Protein AF-A0A133VFW7-F1 (afdb_monomer_lite)

Structure (mmCIF, N/CA/C/O backbone):
data_AF-A0A133VFW7-F1
#
_entry.id   AF-A0A133VFW7-F1
#
loop_
_atom_site.group_PDB
_atom_site.id
_atom_site.type_symbol
_atom_site.label_atom_id
_atom_site.label_alt_id
_atom_site.label_comp_id
_atom_site.label_asym_id
_atom_site.label_entity_id
_atom_site.label_seq_id
_atom_site.pdbx_PDB_ins_code
_atom_site.Cartn_x
_atom_site.Cartn_y
_atom_site.Cartn_z
_atom_site.occupancy
_atom_site.B_iso_or_equiv
_atom_site.auth_seq_id
_atom_site.auth_comp_id
_atom_site.auth_asym_id
_atom_site.auth_atom_id
_atom_site.pdbx_PDB_model_num
ATOM 1 N N . MET A 1 1 ? 16.218 20.347 -7.060 1.00 37.12 1 MET A N 1
ATOM 2 C CA . MET A 1 1 ? 15.656 21.075 -5.902 1.00 37.12 1 MET A CA 1
ATOM 3 C C . MET A 1 1 ? 14.343 20.393 -5.580 1.00 37.12 1 MET A C 1
ATOM 5 O O . MET A 1 1 ? 13.409 20.562 -6.347 1.00 37.12 1 MET A O 1
ATOM 9 N N . PHE A 1 2 ? 14.285 19.564 -4.538 1.00 51.53 2 PHE A N 1
ATOM 10 C CA . PHE A 1 2 ? 13.005 19.034 -4.070 1.00 51.53 2 PHE A CA 1
ATOM 11 C C . PHE A 1 2 ? 12.295 20.180 -3.350 1.00 51.53 2 PHE A C 1
ATOM 13 O O . PHE A 1 2 ? 12.714 20.587 -2.268 1.00 51.53 2 PHE A O 1
ATOM 20 N N . GLY A 1 3 ? 11.318 20.797 -4.014 1.00 52.44 3 GLY A N 1
ATOM 21 C CA . GLY A 1 3 ? 10.466 21.791 -3.380 1.00 52.44 3 GLY A CA 1
ATOM 22 C C . GLY A 1 3 ? 9.620 21.081 -2.333 1.00 52.44 3 GLY A C 1
ATOM 23 O O . GLY A 1 3 ? 8.853 20.186 -2.668 1.00 52.44 3 GLY A O 1
ATOM 24 N N . THR A 1 4 ? 9.774 21.439 -1.063 1.00 59.22 4 THR A N 1
ATOM 25 C CA . THR A 1 4 ? 8.881 20.957 -0.009 1.00 59.22 4 THR A CA 1
ATOM 26 C C . THR A 1 4 ? 7.517 21.614 -0.204 1.00 59.22 4 THR A C 1
ATOM 28 O O . THR A 1 4 ? 7.288 22.724 0.278 1.00 59.22 4 THR A O 1
ATOM 31 N N . LYS A 1 5 ? 6.630 20.957 -0.960 1.00 73.88 5 LYS A N 1
ATOM 32 C CA . LYS A 1 5 ? 5.205 21.296 -1.037 1.00 73.88 5 LYS A CA 1
ATOM 33 C C . LYS A 1 5 ? 4.600 20.949 0.325 1.00 73.88 5 LYS A C 1
ATOM 35 O O . LYS A 1 5 ? 4.412 19.781 0.646 1.00 73.88 5 LYS A O 1
ATOM 40 N N . MET A 1 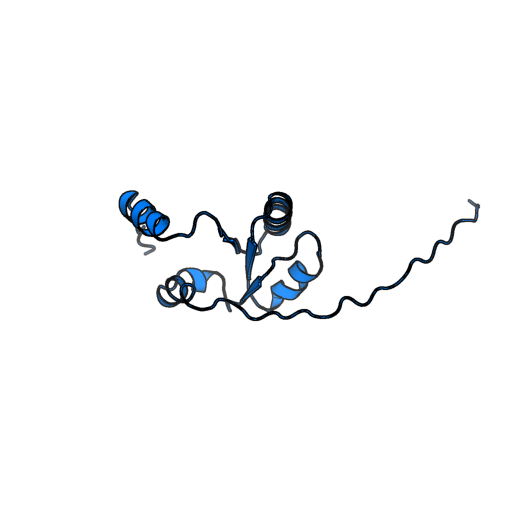6 ? 4.397 21.959 1.165 1.00 85.12 6 MET A N 1
ATOM 41 C CA . MET A 1 6 ? 3.635 21.802 2.403 1.00 85.12 6 MET A CA 1
ATOM 42 C C . MET A 1 6 ? 2.161 21.627 2.035 1.00 85.12 6 MET A C 1
ATOM 44 O O . MET A 1 6 ? 1.636 22.410 1.247 1.00 85.12 6 MET A O 1
ATOM 48 N N . ILE A 1 7 ? 1.515 20.595 2.577 1.00 88.25 7 ILE A N 1
ATOM 49 C CA . ILE A 1 7 ? 0.074 20.377 2.416 1.00 88.25 7 ILE A CA 1
ATOM 50 C C . ILE A 1 7 ? -0.624 20.994 3.626 1.00 88.25 7 ILE A C 1
ATOM 52 O O . ILE A 1 7 ? -0.345 20.618 4.767 1.00 88.25 7 ILE A O 1
ATOM 56 N N . GLU A 1 8 ? -1.518 21.946 3.373 1.00 93.56 8 GLU A N 1
ATOM 57 C CA . GLU A 1 8 ? -2.289 22.607 4.422 1.00 93.56 8 GLU A CA 1
ATOM 58 C C . GLU A 1 8 ? -3.347 21.664 5.001 1.00 93.56 8 GLU A C 1
ATOM 60 O O . GLU A 1 8 ? -3.934 20.821 4.315 1.00 93.56 8 GLU A O 1
ATOM 65 N N . LYS A 1 9 ? -3.620 21.810 6.299 1.00 94.88 9 LYS A N 1
ATOM 66 C CA . LYS A 1 9 ? -4.566 20.936 7.004 1.00 94.88 9 LYS A CA 1
ATOM 67 C C . LYS A 1 9 ? -5.993 21.107 6.478 1.00 94.88 9 LYS A C 1
ATOM 69 O O . LYS A 1 9 ? -6.803 20.188 6.564 1.00 94.88 9 LYS A O 1
ATOM 74 N N . GLU A 1 10 ? -6.323 22.298 6.005 1.00 95.25 10 GLU A N 1
ATOM 75 C CA . GLU A 1 10 ? -7.611 22.645 5.414 1.00 95.25 10 GLU A CA 1
ATOM 76 C C . GLU A 1 10 ? -7.834 21.852 4.124 1.00 95.25 10 GLU A C 1
ATOM 78 O O . GLU A 1 10 ? -8.862 21.191 4.029 1.00 95.25 10 GLU A O 1
ATOM 83 N N . THR A 1 11 ? -6.829 21.765 3.244 1.00 92.88 11 THR A N 1
ATOM 84 C CA . THR A 1 11 ? -6.873 20.935 2.027 1.00 92.88 11 THR A CA 1
ATOM 85 C C . THR A 1 11 ? -7.149 19.470 2.356 1.00 92.88 11 THR A C 1
ATOM 87 O O . THR A 1 11 ? -8.045 18.868 1.780 1.00 92.88 11 THR A O 1
ATOM 90 N N . ILE A 1 12 ? -6.460 18.907 3.358 1.00 93.00 12 ILE A N 1
ATOM 91 C CA . ILE A 1 12 ? -6.702 17.518 3.787 1.00 93.00 12 ILE A CA 1
ATOM 92 C C . ILE A 1 12 ? -8.149 17.333 4.266 1.00 93.00 12 ILE A C 1
ATOM 94 O O . ILE A 1 12 ? -8.769 16.312 3.986 1.00 93.00 12 ILE A O 1
ATOM 98 N N . ARG A 1 13 ? -8.706 18.299 5.008 1.00 95.25 13 ARG A N 1
ATOM 99 C CA . ARG A 1 13 ? -10.091 18.203 5.499 1.00 95.25 13 ARG A CA 1
ATOM 100 C C . ARG A 1 13 ? -11.120 18.316 4.384 1.00 95.25 13 ARG A C 1
ATOM 102 O O . ARG A 1 13 ? -12.146 17.654 4.488 1.00 95.25 13 ARG A O 1
ATOM 109 N N . GLU A 1 14 ? -10.865 19.156 3.387 1.00 95.25 14 GLU A N 1
ATOM 110 C CA . GLU A 1 14 ? -11.715 19.294 2.203 1.00 95.25 14 GLU A CA 1
ATOM 111 C C . GLU A 1 14 ? -11.744 17.976 1.429 1.00 95.25 14 GLU A C 1
ATOM 113 O O . GLU A 1 14 ? -12.821 17.404 1.282 1.00 95.25 14 GLU A O 1
ATOM 118 N N . THR A 1 15 ? -10.580 17.403 1.104 1.00 92.31 15 THR A N 1
ATOM 119 C CA . THR A 1 15 ? -10.488 16.084 0.455 1.00 92.31 15 THR A CA 1
ATOM 120 C C . THR A 1 15 ? -11.213 15.004 1.262 1.00 92.31 15 THR A C 1
ATOM 122 O O . THR A 1 15 ? -12.073 14.307 0.742 1.00 92.31 15 THR A O 1
ATOM 125 N N . LEU A 1 16 ? -10.962 14.904 2.574 1.00 93.69 16 LEU A N 1
ATOM 126 C CA . LEU A 1 16 ? -11.629 13.913 3.432 1.00 93.69 16 LEU A CA 1
ATOM 127 C C . LEU A 1 16 ? -13.146 14.124 3.574 1.00 93.69 16 LEU A C 1
ATOM 129 O O . LEU A 1 16 ? -13.835 13.223 4.054 1.00 93.69 16 LEU A O 1
ATOM 133 N N . SER A 1 17 ? -13.674 15.304 3.238 1.00 94.62 17 SER A N 1
ATOM 134 C CA . SER A 1 17 ? -15.115 15.569 3.313 1.00 94.62 17 SER A CA 1
ATOM 135 C C . SER A 1 17 ? -15.902 14.935 2.166 1.00 94.62 17 SER A C 1
ATOM 137 O O . SER A 1 17 ? -17.104 14.725 2.318 1.00 94.62 17 SER A O 1
ATOM 139 N N . GLU A 1 18 ? -15.216 14.590 1.075 1.00 93.94 18 GLU A N 1
ATOM 140 C CA . GLU A 1 18 ? -15.783 13.966 -0.125 1.00 93.94 18 GLU A CA 1
ATOM 141 C C . GLU A 1 18 ? -15.789 12.430 -0.041 1.00 93.94 18 GLU A C 1
ATOM 143 O O . GLU A 1 18 ? -16.511 11.774 -0.785 1.00 93.94 18 GLU A O 1
ATOM 148 N N . TYR A 1 19 ? -15.042 11.849 0.905 1.00 92.94 19 TYR A N 1
ATOM 149 C CA . TYR A 1 19 ? -14.931 10.399 1.073 1.00 92.94 19 TYR A CA 1
ATOM 150 C C . TYR A 1 19 ? -16.211 9.779 1.644 1.00 92.94 19 TYR A C 1
ATOM 152 O O . TYR A 1 19 ? -16.773 10.261 2.637 1.00 92.94 19 TYR A O 1
ATOM 160 N N . ASP A 1 20 ? -16.594 8.624 1.097 1.00 94.44 20 ASP A N 1
ATOM 161 C CA . ASP A 1 20 ? -17.579 7.743 1.717 1.00 94.44 20 ASP A CA 1
ATOM 162 C C . ASP A 1 20 ? -16.980 7.062 2.957 1.00 94.44 20 ASP A C 1
ATOM 164 O O . ASP A 1 20 ? -16.076 6.231 2.885 1.00 94.44 20 ASP A O 1
ATOM 168 N N . LYS A 1 21 ? -17.502 7.417 4.132 1.00 92.38 21 LYS A N 1
ATOM 169 C CA . LYS A 1 21 ? -17.027 6.899 5.422 1.00 92.38 21 LYS A CA 1
ATOM 170 C C . LYS A 1 21 ? -17.431 5.452 5.674 1.00 92.38 21 LYS A C 1
ATOM 172 O O . LYS A 1 21 ? -16.853 4.829 6.563 1.00 92.38 21 LYS A O 1
ATOM 177 N N . GLU A 1 22 ? -18.432 4.952 4.957 1.00 93.75 22 GLU A N 1
ATOM 178 C CA . GLU A 1 22 ? -18.891 3.568 5.073 1.00 93.75 22 GLU A CA 1
ATOM 179 C C . GLU A 1 22 ? -18.065 2.628 4.183 1.00 93.75 22 GLU A C 1
ATOM 181 O O . GLU A 1 22 ? -18.021 1.429 4.451 1.00 93.75 22 GLU A O 1
ATOM 186 N N . ASN A 1 23 ? -17.343 3.174 3.196 1.00 94.50 23 ASN A N 1
ATOM 187 C CA . A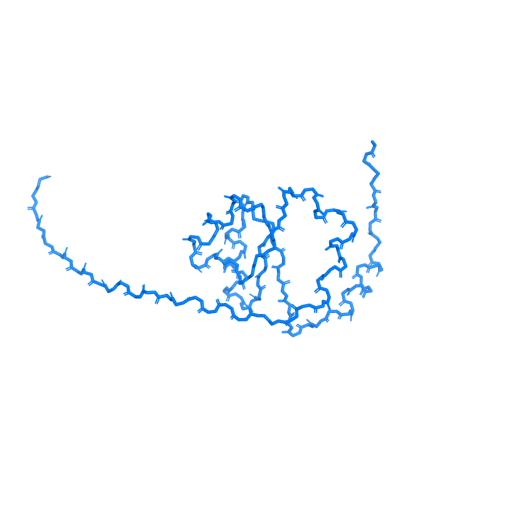SN A 1 23 ? -16.536 2.423 2.238 1.00 94.50 23 ASN A CA 1
ATOM 188 C C . ASN A 1 23 ? -15.102 2.976 2.129 1.00 94.50 23 ASN A C 1
ATOM 190 O O . ASN A 1 23 ? -14.684 3.516 1.106 1.00 94.50 23 ASN A O 1
ATOM 194 N N . ILE A 1 24 ? -14.332 2.856 3.213 1.00 95.88 24 ILE A N 1
ATOM 195 C CA . ILE A 1 24 ? -12.932 3.295 3.241 1.00 95.88 24 ILE A CA 1
ATOM 196 C C . ILE A 1 24 ? -12.004 2.187 2.734 1.00 95.88 24 ILE A C 1
ATOM 198 O O . ILE A 1 24 ? -11.968 1.085 3.287 1.00 95.88 24 ILE A O 1
ATOM 202 N N . THR A 1 25 ? -11.172 2.532 1.751 1.00 96.75 25 THR A N 1
ATOM 203 C CA . THR A 1 25 ? -10.147 1.651 1.176 1.00 96.75 25 THR A CA 1
ATOM 204 C C . THR A 1 25 ? -8.742 2.128 1.544 1.00 96.75 25 THR A C 1
ATOM 206 O O . THR A 1 25 ? -8.415 3.309 1.419 1.00 96.75 25 THR A O 1
ATOM 209 N N . LEU A 1 26 ? -7.877 1.212 1.987 1.00 96.81 26 LEU A N 1
ATOM 210 C CA . LEU A 1 26 ? -6.484 1.511 2.324 1.00 96.81 26 LEU A CA 1
ATOM 211 C C . LEU A 1 26 ? -5.560 1.264 1.125 1.00 96.81 26 LEU A C 1
ATOM 213 O O . LEU A 1 26 ? -5.331 0.121 0.729 1.00 96.81 26 LEU A O 1
ATOM 217 N N . GLY A 1 27 ? -4.980 2.339 0.587 1.00 95.94 27 GLY A N 1
ATOM 218 C CA . GLY A 1 27 ? -3.900 2.280 -0.402 1.00 95.94 27 GLY A CA 1
ATOM 219 C C . GLY A 1 27 ? -2.542 2.050 0.267 1.00 95.94 27 GLY A C 1
ATOM 220 O O . GLY A 1 27 ? -2.111 2.848 1.100 1.00 95.94 27 GLY A O 1
ATOM 221 N N . ILE A 1 28 ? -1.856 0.959 -0.077 1.00 96.56 28 ILE A N 1
ATOM 222 C CA . ILE A 1 28 ? -0.616 0.526 0.578 1.00 96.56 28 ILE A CA 1
ATOM 223 C C . ILE A 1 28 ? 0.471 0.292 -0.473 1.00 96.56 28 ILE A C 1
ATOM 225 O O . ILE A 1 28 ? 0.354 -0.584 -1.328 1.00 96.56 28 ILE A O 1
ATOM 229 N N . LEU A 1 29 ? 1.589 1.010 -0.354 1.00 95.94 29 LEU A N 1
ATOM 230 C CA . LEU A 1 29 ? 2.785 0.737 -1.155 1.00 95.94 29 LEU A CA 1
ATOM 231 C C . LEU A 1 29 ? 3.356 -0.634 -0.789 1.00 95.94 29 LEU A C 1
ATOM 233 O O . LEU A 1 29 ? 3.752 -0.841 0.364 1.00 95.94 29 LEU A O 1
ATOM 237 N N . CYS A 1 30 ? 3.456 -1.557 -1.749 1.00 95.12 30 CYS A N 1
ATOM 238 C CA . CYS A 1 30 ? 3.959 -2.902 -1.479 1.00 95.12 30 CYS A CA 1
ATOM 239 C C . CYS A 1 30 ? 5.491 -2.911 -1.306 1.00 95.12 30 CYS A C 1
ATOM 241 O O . CYS A 1 30 ? 6.265 -3.213 -2.219 1.00 95.12 30 CYS A O 1
ATOM 243 N N . SER A 1 31 ? 5.923 -2.555 -0.092 1.00 91.12 31 SER A N 1
ATOM 244 C CA . SER A 1 31 ? 7.318 -2.552 0.363 1.00 91.12 31 SER A CA 1
ATOM 245 C C . SER A 1 31 ? 7.497 -3.321 1.690 1.00 91.12 31 SER A C 1
ATOM 247 O O . SER A 1 31 ? 6.701 -4.210 2.006 1.00 91.12 31 SER A O 1
ATOM 249 N N . HIS A 1 32 ? 8.549 -3.003 2.459 1.00 89.75 32 HIS A N 1
ATOM 250 C CA . HIS A 1 32 ? 9.064 -3.737 3.626 1.00 89.75 32 HIS A CA 1
ATOM 251 C C . HIS A 1 32 ? 8.018 -4.252 4.631 1.00 89.75 32 HIS A C 1
ATOM 253 O O . HIS A 1 32 ? 8.230 -5.320 5.200 1.00 89.75 32 HIS A O 1
ATOM 259 N N . SER A 1 33 ? 6.913 -3.529 4.837 1.00 91.75 33 SER A N 1
ATOM 260 C CA . SER A 1 33 ? 5.900 -3.857 5.859 1.00 91.75 33 SER A CA 1
ATOM 261 C C . SER A 1 33 ? 4.486 -4.045 5.299 1.00 91.75 33 SER A C 1
ATOM 263 O O . SER A 1 33 ? 3.520 -4.103 6.059 1.00 91.75 33 SER A O 1
ATOM 265 N N . ALA A 1 34 ? 4.330 -4.103 3.975 1.00 96.88 34 ALA A N 1
ATOM 266 C CA . ALA A 1 34 ? 3.005 -4.056 3.362 1.00 96.88 34 ALA A CA 1
ATOM 267 C C . ALA A 1 34 ? 2.147 -5.289 3.665 1.00 96.88 34 ALA A C 1
ATOM 269 O O . ALA A 1 34 ? 0.952 -5.142 3.887 1.00 96.88 34 ALA A O 1
ATOM 270 N N . LEU A 1 35 ? 2.743 -6.482 3.763 1.00 97.12 35 LEU A N 1
ATOM 271 C CA . LEU A 1 35 ? 1.995 -7.703 4.085 1.00 97.12 35 LEU A CA 1
ATOM 272 C C . LEU A 1 35 ? 1.313 -7.607 5.456 1.00 97.12 35 LEU A C 1
ATOM 274 O O . LEU A 1 35 ? 0.162 -8.000 5.602 1.00 97.12 35 LEU A O 1
ATOM 278 N N . GLN A 1 36 ? 1.999 -7.059 6.460 1.00 97.50 36 GLN A N 1
ATOM 279 C CA . GLN A 1 36 ? 1.441 -6.892 7.802 1.00 97.50 36 GLN A CA 1
ATOM 280 C C . GLN A 1 36 ? 0.325 -5.845 7.820 1.00 97.50 36 GLN A C 1
ATOM 282 O O . GLN A 1 36 ? -0.684 -6.055 8.490 1.00 97.50 36 GLN A O 1
ATOM 287 N N . LEU A 1 37 ? 0.490 -4.748 7.072 1.00 98.19 37 LEU A N 1
ATOM 288 C CA . LEU A 1 37 ? -0.531 -3.705 6.951 1.00 98.19 37 LEU A CA 1
ATOM 289 C C . LEU A 1 37 ? -1.786 -4.231 6.253 1.00 98.19 37 LEU A C 1
ATOM 291 O O . LEU A 1 37 ? -2.878 -4.068 6.786 1.00 98.19 37 LEU A O 1
ATOM 295 N N . ILE A 1 38 ? -1.628 -4.917 5.116 1.00 98.19 38 ILE A N 1
ATOM 296 C CA . ILE A 1 38 ? -2.744 -5.524 4.380 1.00 98.19 38 ILE A CA 1
ATOM 297 C C . ILE A 1 38 ? -3.433 -6.570 5.255 1.00 98.19 38 ILE A C 1
ATOM 299 O O . ILE A 1 38 ? -4.651 -6.564 5.382 1.00 98.19 38 ILE A O 1
ATOM 303 N N . HIS A 1 39 ? -2.669 -7.445 5.911 1.00 98.31 39 HIS A N 1
ATOM 304 C CA . HIS A 1 39 ? -3.252 -8.463 6.778 1.00 98.31 39 HIS A CA 1
ATOM 305 C C . HIS A 1 39 ? -4.079 -7.850 7.917 1.00 98.31 39 HIS A C 1
ATOM 307 O O . HIS A 1 39 ? -5.208 -8.275 8.145 1.00 98.31 39 HIS A O 1
ATOM 313 N N . GLY A 1 40 ? -3.540 -6.834 8.601 1.00 98.19 40 GLY A N 1
ATOM 314 C CA . GLY A 1 40 ? -4.260 -6.119 9.654 1.00 98.19 40 GLY A CA 1
ATOM 315 C C . GLY A 1 40 ? -5.518 -5.426 9.130 1.00 98.19 40 GLY A C 1
ATOM 316 O O . GLY A 1 40 ? -6.582 -5.583 9.714 1.00 98.19 40 GLY A O 1
ATOM 317 N N . ALA A 1 41 ? -5.421 -4.736 7.993 1.00 97.81 41 ALA A N 1
ATOM 318 C CA . ALA A 1 41 ? -6.551 -4.067 7.354 1.00 97.81 41 ALA A CA 1
ATOM 319 C C . ALA A 1 41 ? -7.712 -5.028 7.065 1.00 97.81 41 ALA A C 1
ATOM 321 O O . ALA A 1 41 ? -8.853 -4.737 7.416 1.00 97.81 41 ALA A O 1
ATOM 322 N N . LYS A 1 42 ? -7.409 -6.207 6.509 1.00 96.88 42 LYS A N 1
ATOM 323 C CA . LYS A 1 42 ? -8.420 -7.227 6.203 1.00 96.88 42 LYS A CA 1
ATOM 324 C C . LYS A 1 42 ? -9.046 -7.826 7.461 1.00 96.88 42 LYS A C 1
ATOM 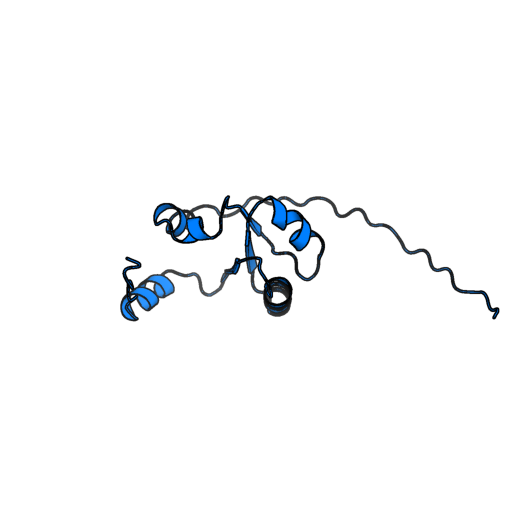326 O O . LYS A 1 42 ? -10.237 -8.112 7.458 1.00 96.88 42 LYS A O 1
ATOM 331 N N . LEU A 1 43 ? -8.274 -8.001 8.538 1.00 98.06 43 LEU A N 1
ATOM 332 C CA . LEU A 1 43 ? -8.817 -8.455 9.826 1.00 98.06 43 LEU A CA 1
ATOM 333 C C . LEU A 1 43 ? -9.799 -7.443 10.431 1.00 98.06 43 LEU A C 1
ATOM 335 O O . LEU A 1 43 ? -10.777 -7.851 11.050 1.00 98.06 43 LEU A O 1
ATOM 339 N N . GLU A 1 44 ? -9.557 -6.152 10.216 1.00 97.31 44 GLU A N 1
ATOM 340 C CA . GLU A 1 44 ? -10.435 -5.059 10.652 1.00 97.31 44 GLU A CA 1
ATOM 341 C C . GLU A 1 44 ? -11.576 -4.764 9.654 1.00 97.31 44 GLU A C 1
ATOM 343 O O . GLU A 1 44 ? -12.412 -3.902 9.913 1.00 97.31 44 GLU A O 1
ATOM 348 N N . GLY A 1 45 ? -11.645 -5.489 8.529 1.00 96.50 45 GLY A N 1
ATOM 349 C CA . GLY A 1 45 ? -12.721 -5.376 7.541 1.00 96.50 45 GLY A CA 1
ATOM 350 C C . GLY A 1 45 ? -12.582 -4.225 6.540 1.00 96.50 45 GLY A C 1
ATOM 351 O O . GLY A 1 45 ? -13.572 -3.865 5.911 1.00 96.50 45 GLY A O 1
ATOM 352 N N . PHE A 1 46 ? -11.387 -3.648 6.379 1.00 97.75 46 PHE A N 1
ATOM 353 C CA . PHE A 1 46 ? -11.126 -2.635 5.352 1.00 97.75 46 PHE A CA 1
ATOM 354 C C . PHE A 1 46 ? -10.822 -3.267 3.993 1.00 97.75 46 PHE A C 1
ATOM 356 O O . PHE A 1 46 ? -10.106 -4.270 3.914 1.00 97.75 46 PHE A O 1
ATOM 363 N N . ASN A 1 47 ? -11.273 -2.602 2.929 1.00 97.25 47 ASN A N 1
ATOM 364 C CA . ASN A 1 47 ? -10.822 -2.872 1.567 1.00 97.25 47 ASN A CA 1
ATOM 365 C C . ASN A 1 47 ? -9.367 -2.411 1.398 1.00 97.25 47 ASN A C 1
ATOM 367 O O . ASN A 1 47 ? -8.923 -1.442 2.028 1.00 97.25 47 ASN A O 1
ATOM 371 N N . THR A 1 48 ? -8.604 -3.087 0.543 1.00 98.06 48 THR A N 1
ATOM 372 C CA . THR A 1 48 ? -7.168 -2.832 0.373 1.00 98.06 48 THR A CA 1
ATOM 373 C C . THR A 1 48 ? -6.751 -2.748 -1.090 1.00 98.06 48 THR A C 1
ATOM 375 O O . THR A 1 48 ? -7.065 -3.631 -1.885 1.00 98.06 48 THR A O 1
ATOM 378 N N . ILE A 1 49 ? -5.952 -1.729 -1.423 1.00 97.69 49 ILE A N 1
ATOM 379 C CA . ILE A 1 49 ? -5.289 -1.612 -2.727 1.00 97.69 49 ILE A CA 1
ATOM 380 C C . ILE A 1 49 ? -3.774 -1.634 -2.526 1.00 97.69 49 ILE A C 1
ATOM 382 O O . ILE A 1 49 ? -3.209 -0.765 -1.858 1.00 97.69 49 ILE A O 1
ATOM 386 N N . GLY A 1 50 ? -3.100 -2.618 -3.116 1.00 96.69 50 GLY A N 1
ATOM 387 C CA . GLY A 1 50 ? -1.642 -2.680 -3.176 1.00 96.69 50 GLY A CA 1
ATOM 388 C C . GLY A 1 50 ? -1.107 -1.853 -4.343 1.00 96.69 50 GLY A C 1
ATOM 389 O O . GLY A 1 50 ? -1.623 -1.957 -5.446 1.00 96.69 50 GLY A O 1
ATOM 390 N N . ILE A 1 51 ? -0.069 -1.045 -4.132 1.00 96.00 51 ILE A N 1
ATOM 391 C CA . ILE A 1 51 ? 0.571 -0.272 -5.207 1.00 96.00 51 ILE A CA 1
ATOM 392 C C . ILE A 1 51 ? 2.011 -0.751 -5.368 1.00 96.00 51 ILE A C 1
ATOM 394 O O . ILE A 1 51 ? 2.799 -0.662 -4.416 1.00 96.00 51 ILE A O 1
ATOM 398 N N . CYS A 1 52 ? 2.366 -1.283 -6.540 1.00 95.25 52 CYS A N 1
ATOM 399 C CA . CYS A 1 52 ? 3.715 -1.787 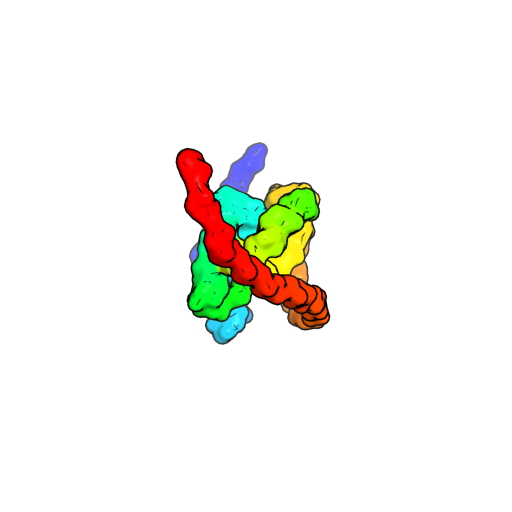-6.792 1.00 95.25 52 CYS A CA 1
ATOM 400 C C . CYS A 1 52 ? 4.056 -1.986 -8.274 1.00 95.25 52 CYS A C 1
ATOM 402 O O . CYS A 1 52 ? 3.153 -2.194 -9.079 1.00 95.25 52 CYS A O 1
ATOM 404 N N . PRO A 1 53 ? 5.358 -2.053 -8.606 1.00 94.69 53 PRO A N 1
ATOM 405 C CA . PRO A 1 53 ? 5.812 -2.560 -9.893 1.00 94.69 53 PRO A CA 1
ATOM 406 C C . PRO A 1 53 ? 5.343 -3.975 -10.196 1.00 94.69 53 PRO A C 1
ATOM 408 O O . PRO A 1 53 ? 5.224 -4.809 -9.288 1.00 94.69 53 PRO A O 1
ATOM 411 N N . GLU A 1 54 ? 5.125 -4.247 -11.483 1.00 94.25 54 GLU A N 1
ATOM 412 C CA . GLU A 1 54 ? 4.636 -5.532 -11.989 1.00 94.25 54 GLU A CA 1
ATOM 413 C C . GLU A 1 54 ? 5.499 -6.696 -11.480 1.00 94.25 54 GLU A C 1
ATOM 415 O O . GLU A 1 54 ? 4.974 -7.715 -11.023 1.00 94.25 54 GLU A O 1
ATOM 420 N N . GLU A 1 55 ? 6.829 -6.529 -11.424 1.00 93.62 55 GLU A N 1
ATOM 421 C CA . GLU A 1 55 ? 7.719 -7.605 -10.980 1.00 93.62 55 GLU A CA 1
ATOM 422 C C . GLU A 1 55 ? 7.525 -8.012 -9.509 1.00 93.62 55 GLU A C 1
ATOM 424 O O . GLU A 1 55 ? 7.937 -9.104 -9.102 1.00 93.62 55 GLU A O 1
ATOM 429 N N . ARG A 1 56 ? 6.907 -7.148 -8.693 1.00 93.25 56 ARG A N 1
ATOM 430 C CA . ARG A 1 56 ? 6.661 -7.398 -7.266 1.00 93.25 56 ARG A CA 1
ATOM 431 C C . ARG A 1 56 ? 5.279 -7.965 -6.997 1.00 93.25 56 ARG A C 1
ATOM 433 O O . ARG A 1 56 ? 5.102 -8.626 -5.974 1.00 93.25 56 ARG A O 1
ATOM 440 N N . GLU A 1 57 ? 4.323 -7.749 -7.893 1.00 94.31 57 GLU A N 1
ATOM 441 C CA . GLU A 1 57 ? 2.919 -8.111 -7.700 1.00 94.31 57 GLU A CA 1
ATOM 442 C C . GLU A 1 57 ? 2.761 -9.592 -7.316 1.00 94.31 57 GLU A C 1
ATOM 444 O O . GLU A 1 57 ? 2.143 -9.935 -6.302 1.00 94.31 57 GLU A O 1
ATOM 449 N N . LYS A 1 58 ? 3.434 -10.478 -8.062 1.00 94.88 58 LYS A N 1
ATOM 450 C CA . LYS A 1 58 ? 3.407 -11.927 -7.826 1.00 94.88 58 LYS A CA 1
ATOM 451 C C . LYS A 1 58 ? 3.860 -12.312 -6.415 1.00 94.88 58 LYS A C 1
ATOM 453 O O . LYS A 1 58 ? 3.305 -13.241 -5.830 1.00 94.88 58 LYS A O 1
ATOM 458 N N . ALA A 1 59 ? 4.852 -11.613 -5.859 1.00 94.94 59 ALA A N 1
ATOM 459 C CA . ALA A 1 59 ? 5.352 -11.898 -4.518 1.00 94.94 59 ALA A CA 1
ATOM 460 C C . ALA A 1 59 ? 4.300 -11.581 -3.446 1.00 94.94 59 ALA A C 1
ATOM 462 O O . ALA A 1 59 ? 4.149 -12.351 -2.503 1.00 94.94 59 ALA A O 1
ATOM 463 N N . TYR A 1 60 ? 3.538 -10.496 -3.606 1.00 95.19 60 TYR A N 1
ATOM 464 C CA . TYR A 1 60 ? 2.478 -10.129 -2.664 1.00 95.19 60 TYR A CA 1
ATOM 465 C C . TYR A 1 60 ? 1.223 -10.996 -2.830 1.00 95.19 60 TYR A C 1
ATOM 467 O O . TYR A 1 60 ? 0.639 -11.414 -1.829 1.00 95.19 60 TYR A O 1
ATOM 475 N N . LYS A 1 61 ? 0.853 -11.360 -4.066 1.00 95.88 61 LYS A N 1
ATOM 476 C CA . LYS A 1 61 ? -0.272 -12.275 -4.339 1.00 95.88 61 LYS A CA 1
ATOM 477 C C . LYS A 1 61 ? -0.076 -13.674 -3.740 1.00 95.88 61 LYS A C 1
ATOM 479 O O . LYS A 1 61 ? -1.061 -14.336 -3.422 1.00 95.88 61 LYS A O 1
ATOM 484 N N . ALA A 1 62 ? 1.171 -14.103 -3.533 1.00 96.75 62 ALA A N 1
ATOM 485 C CA . ALA A 1 62 ? 1.507 -15.410 -2.963 1.00 96.75 62 ALA A CA 1
ATOM 486 C C . ALA A 1 62 ? 1.132 -15.582 -1.475 1.00 96.75 62 ALA A C 1
ATOM 488 O O . ALA A 1 62 ? 1.257 -16.687 -0.948 1.00 96.75 62 ALA A O 1
ATOM 489 N N . PHE A 1 63 ? 0.666 -14.531 -0.789 1.00 96.06 63 PHE A N 1
ATOM 490 C CA . PHE A 1 63 ? 0.243 -14.586 0.612 1.00 96.06 63 PHE A CA 1
ATOM 491 C C . PHE A 1 63 ? -1.272 -14.357 0.732 1.00 96.06 63 PHE A C 1
ATOM 493 O O . PHE A 1 63 ? -1.681 -13.232 0.992 1.00 96.06 63 PHE A O 1
ATOM 500 N N . PRO A 1 64 ? -2.140 -15.382 0.622 1.00 94.44 64 PRO A N 1
ATOM 501 C CA . PRO A 1 64 ? -3.596 -15.191 0.534 1.00 94.44 64 PRO A CA 1
ATOM 502 C C . PRO A 1 64 ? -4.211 -14.357 1.667 1.00 94.44 64 PRO A C 1
ATOM 504 O O . PRO A 1 64 ? -5.099 -13.544 1.436 1.00 94.44 64 PRO A O 1
ATOM 507 N N . LYS A 1 65 ? -3.699 -14.507 2.897 1.00 96.56 65 LYS A N 1
ATOM 508 C CA . LYS A 1 65 ? -4.164 -13.743 4.070 1.00 96.56 65 LYS A CA 1
ATOM 509 C C . LYS A 1 65 ? -3.688 -12.284 4.096 1.00 96.56 65 LYS A C 1
ATOM 511 O O . LYS A 1 65 ? -4.202 -11.501 4.886 1.00 96.56 65 LYS A O 1
ATOM 516 N N . ALA A 1 66 ? -2.686 -11.949 3.291 1.00 96.81 66 ALA A N 1
ATOM 517 C CA . ALA A 1 66 ? -2.006 -10.655 3.248 1.00 96.81 66 ALA A CA 1
ATOM 518 C C . ALA A 1 66 ? -1.917 -10.088 1.815 1.00 96.81 66 ALA A C 1
ATOM 520 O O . ALA A 1 66 ? -1.133 -9.179 1.550 1.00 96.81 66 ALA A O 1
ATOM 521 N N . ARG A 1 67 ? -2.711 -10.642 0.894 1.00 97.00 67 ARG A N 1
ATOM 522 C CA . ARG A 1 67 ? -2.877 -10.186 -0.483 1.00 97.00 67 ARG A CA 1
ATOM 523 C C . ARG A 1 67 ? -3.914 -9.064 -0.488 1.00 97.00 67 ARG A C 1
ATOM 525 O O . ARG A 1 67 ? -4.966 -9.211 0.143 1.00 97.00 67 ARG A O 1
ATOM 532 N N . ALA A 1 68 ? -3.617 -7.981 -1.203 1.00 97.56 68 ALA A N 1
ATOM 533 C CA . ALA A 1 68 ? -4.554 -6.878 -1.377 1.00 97.56 68 ALA A CA 1
ATOM 534 C C . ALA A 1 68 ? -5.759 -7.313 -2.225 1.00 97.56 68 ALA A C 1
ATOM 536 O O . ALA A 1 68 ? -5.659 -8.264 -3.008 1.00 97.56 68 ALA A O 1
ATOM 537 N N . ASP A 1 69 ? -6.894 -6.647 -2.046 1.00 97.31 69 ASP A N 1
ATOM 538 C CA . ASP A 1 69 ? -8.103 -6.942 -2.820 1.00 97.31 69 ASP A CA 1
ATOM 539 C C . ASP A 1 69 ? -7.895 -6.542 -4.284 1.00 97.31 69 ASP A C 1
ATOM 541 O O . ASP A 1 69 ? -8.161 -7.339 -5.183 1.00 97.31 69 ASP A O 1
ATOM 545 N N . GLU A 1 70 ? -7.247 -5.396 -4.497 1.00 96.81 70 GLU A N 1
ATOM 546 C CA . GLU A 1 70 ? -6.853 -4.889 -5.811 1.00 96.81 70 GLU A CA 1
ATOM 547 C C . GLU A 1 70 ? -5.373 -4.488 -5.854 1.00 96.81 70 GLU A C 1
ATOM 549 O O . GLU A 1 70 ? -4.735 -4.243 -4.822 1.00 96.81 70 GLU A O 1
ATOM 554 N N . TYR A 1 71 ? -4.823 -4.391 -7.067 1.00 95.00 71 TYR A N 1
ATOM 555 C CA . TYR A 1 71 ? -3.461 -3.921 -7.308 1.00 95.00 71 TYR A CA 1
ATOM 556 C C . TYR A 1 71 ? -3.443 -2.796 -8.343 1.00 95.00 71 TYR A C 1
ATOM 558 O O .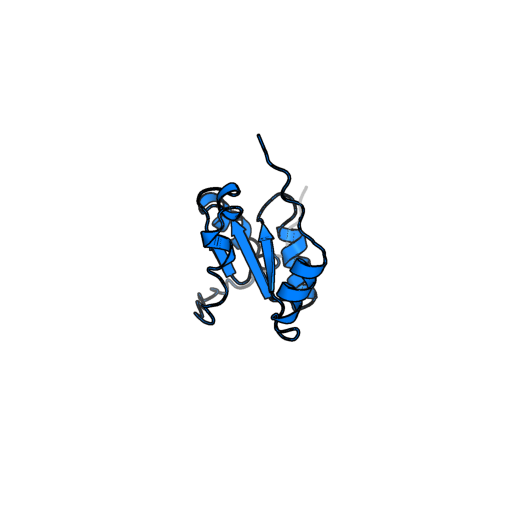 TYR A 1 71 ? -3.997 -2.921 -9.427 1.00 95.00 71 TYR A O 1
ATOM 566 N N . MET A 1 72 ? -2.753 -1.710 -8.008 1.00 94.56 72 MET A N 1
ATOM 567 C CA . MET A 1 72 ? -2.415 -0.623 -8.919 1.00 94.56 72 MET A CA 1
ATOM 568 C C . MET A 1 72 ? -0.957 -0.784 -9.336 1.00 94.56 72 MET A C 1
ATOM 570 O O . MET A 1 72 ? -0.044 -0.621 -8.520 1.00 94.56 72 MET A O 1
ATOM 574 N N . ILE A 1 73 ? -0.752 -1.135 -10.601 1.00 94.19 73 ILE A N 1
ATOM 575 C CA . ILE A 1 73 ? 0.579 -1.356 -11.159 1.00 94.19 73 ILE A CA 1
ATOM 576 C C . ILE A 1 73 ? 1.158 -0.027 -11.650 1.00 94.19 73 ILE A C 1
ATOM 578 O O . ILE A 1 73 ? 0.473 0.745 -12.317 1.00 94.19 73 ILE A O 1
ATOM 582 N N . VAL A 1 74 ? 2.412 0.233 -11.287 1.00 92.94 74 VAL A N 1
ATOM 583 C CA . VAL A 1 74 ? 3.199 1.422 -11.669 1.00 92.94 74 VAL A CA 1
ATOM 584 C C . VAL A 1 74 ? 4.546 0.956 -12.210 1.00 92.94 74 VAL A C 1
ATOM 586 O O . VAL A 1 74 ? 5.017 -0.079 -11.745 1.00 92.94 74 VAL A O 1
ATOM 589 N N . ASP A 1 75 ? 5.214 1.669 -13.119 1.00 91.19 75 ASP A N 1
ATOM 590 C CA . ASP A 1 75 ? 6.538 1.194 -13.559 1.00 91.19 75 ASP A CA 1
ATOM 591 C C . ASP A 1 75 ? 7.579 1.460 -12.459 1.00 91.19 75 ASP A C 1
ATOM 593 O O . ASP A 1 75 ? 8.443 0.622 -12.178 1.00 91.19 75 ASP A O 1
ATOM 597 N N . GLN A 1 76 ? 7.459 2.597 -11.763 1.00 90.50 76 GLN A N 1
ATOM 598 C CA . GLN A 1 76 ? 8.263 2.951 -10.590 1.00 90.50 76 GLN A CA 1
ATOM 599 C C . GLN A 1 76 ? 7.431 3.622 -9.492 1.00 90.50 76 GLN A C 1
ATOM 601 O O . GLN A 1 76 ? 6.437 4.289 -9.746 1.00 90.50 76 GLN A O 1
ATOM 606 N N . PHE A 1 77 ? 7.870 3.501 -8.233 1.00 89.06 77 PHE A N 1
ATOM 607 C CA . PHE A 1 77 ? 7.166 4.125 -7.101 1.00 89.06 77 PHE A CA 1
ATOM 608 C C . PHE A 1 77 ? 7.083 5.654 -7.190 1.00 89.06 77 PHE A C 1
ATOM 610 O O . PHE A 1 77 ? 6.175 6.242 -6.607 1.00 89.06 77 PHE A O 1
ATOM 617 N N . ASP A 1 78 ? 8.014 6.292 -7.898 1.00 87.38 78 ASP A N 1
ATOM 618 C CA . ASP A 1 78 ? 8.055 7.748 -8.031 1.00 87.38 78 ASP A CA 1
ATOM 619 C C . ASP A 1 78 ? 6.891 8.288 -8.885 1.00 87.38 78 ASP A C 1
ATOM 621 O O . ASP A 1 78 ? 6.485 9.431 -8.691 1.00 87.38 78 ASP A O 1
ATOM 625 N N . GLU A 1 79 ? 6.287 7.458 -9.744 1.00 86.12 79 GLU A N 1
ATOM 626 C CA . GLU A 1 79 ? 5.127 7.820 -10.582 1.00 86.12 79 GLU A CA 1
ATOM 627 C C . GLU A 1 79 ? 3.879 8.144 -9.763 1.00 86.12 79 GLU A C 1
ATOM 629 O O . GLU A 1 79 ? 2.997 8.871 -10.199 1.00 86.12 79 GLU A O 1
ATOM 634 N N . ILE A 1 80 ? 3.813 7.652 -8.527 1.00 85.75 80 ILE A N 1
ATOM 635 C CA . ILE A 1 80 ? 2.703 7.926 -7.607 1.00 85.75 80 ILE A CA 1
ATOM 636 C C . ILE A 1 80 ? 2.662 9.419 -7.235 1.00 85.75 80 ILE A C 1
ATOM 638 O O . ILE A 1 80 ? 1.638 9.936 -6.791 1.00 85.75 80 ILE A O 1
ATOM 642 N N . LEU A 1 81 ? 3.782 10.126 -7.405 1.00 82.44 81 LEU A N 1
ATOM 643 C CA . LEU A 1 81 ? 3.878 11.561 -7.162 1.00 82.44 81 LEU A CA 1
ATOM 644 C C . LEU A 1 81 ? 3.427 12.401 -8.365 1.00 82.44 81 LEU A C 1
ATOM 646 O O . LEU A 1 81 ? 3.346 13.621 -8.225 1.00 82.44 81 LEU A O 1
ATOM 650 N N . GLU A 1 82 ? 3.154 11.787 -9.517 1.00 80.94 82 GLU A N 1
ATOM 651 C CA . GLU A 1 82 ? 2.659 12.486 -10.702 1.00 80.94 82 GLU A CA 1
ATOM 652 C C . GLU A 1 82 ? 1.200 12.907 -10.492 1.00 80.94 82 GLU A C 1
ATOM 654 O O . GLU A 1 82 ? 0.379 12.122 -10.015 1.00 80.94 82 GLU A O 1
ATOM 659 N N . ASP A 1 83 ? 0.885 14.167 -10.816 1.00 68.38 83 ASP A N 1
ATOM 660 C CA . ASP A 1 83 ? -0.440 14.751 -10.556 1.00 68.38 83 ASP A CA 1
ATOM 661 C C . ASP A 1 83 ? -1.555 13.963 -11.287 1.00 68.38 83 ASP A C 1
ATOM 663 O O . ASP A 1 83 ? -2.614 13.727 -10.710 1.00 68.38 83 ASP A O 1
ATOM 667 N N . ASP A 1 84 ? -1.280 13.437 -12.489 1.00 65.31 84 ASP A N 1
ATOM 668 C CA . ASP A 1 84 ? -2.244 12.677 -13.305 1.00 65.31 84 ASP A CA 1
ATOM 669 C C . ASP A 1 84 ? -2.735 11.383 -12.619 1.00 65.31 84 ASP A C 1
ATOM 671 O O . ASP A 1 84 ? -3.869 10.954 -12.824 1.00 65.31 84 ASP A O 1
ATOM 675 N N . ARG A 1 85 ? -1.910 10.764 -11.762 1.00 66.75 85 ARG A N 1
ATOM 676 C CA . ARG A 1 85 ? -2.255 9.528 -11.033 1.00 66.75 85 ARG A CA 1
ATOM 677 C C . ARG A 1 85 ? -3.027 9.784 -9.740 1.00 66.75 85 ARG A C 1
ATOM 679 O O . ARG A 1 85 ? -3.592 8.847 -9.175 1.00 66.75 85 ARG A O 1
ATOM 686 N N . GLN A 1 86 ? -3.033 11.024 -9.248 1.00 66.44 86 GLN A N 1
ATOM 687 C CA . GLN A 1 86 ? -3.735 11.401 -8.017 1.00 66.44 86 GLN A CA 1
ATOM 688 C C . GLN A 1 86 ? -5.236 11.620 -8.254 1.00 66.44 86 GLN A C 1
ATOM 690 O O . GLN A 1 86 ? -6.009 11.460 -7.315 1.00 66.44 86 GLN A O 1
ATOM 695 N N . GLU A 1 87 ? -5.644 11.918 -9.492 1.00 61.09 87 GLU A N 1
ATOM 696 C CA . GLU A 1 87 ? -7.043 12.177 -9.882 1.00 61.09 87 GLU A CA 1
ATOM 697 C C . GLU A 1 87 ? -7.742 10.941 -10.500 1.00 61.09 87 GLU A C 1
ATOM 699 O O . GLU A 1 87 ? -8.966 10.877 -10.575 1.00 61.09 87 GLU A O 1
ATOM 704 N N . GLU A 1 88 ? -6.983 9.925 -10.934 1.00 52.00 88 GLU A N 1
ATOM 705 C CA . GLU A 1 88 ? -7.480 8.818 -11.776 1.00 52.00 88 GLU A CA 1
ATOM 706 C C . GLU A 1 88 ? -8.426 7.836 -11.043 1.00 52.00 88 GLU A C 1
ATOM 708 O O . GLU A 1 88 ? -9.208 7.129 -11.678 1.00 52.00 88 GLU A O 1
ATOM 713 N N . LYS A 1 89 ? -8.412 7.795 -9.702 1.00 48.75 89 LYS A N 1
ATOM 714 C CA . LYS A 1 89 ? -9.151 6.787 -8.914 1.00 48.75 89 LYS A CA 1
ATOM 715 C C . LYS A 1 89 ? -10.566 7.161 -8.474 1.00 48.75 89 LYS A C 1
ATOM 717 O O . LYS A 1 89 ? -11.231 6.328 -7.865 1.00 48.75 89 LYS A O 1
ATOM 722 N N . ASP A 1 90 ? -11.067 8.330 -8.854 1.00 46.69 90 ASP A N 1
ATOM 723 C CA . ASP A 1 90 ? -12.441 8.741 -8.534 1.00 46.69 90 ASP A CA 1
ATOM 724 C C . ASP A 1 90 ? -13.509 8.095 -9.446 1.00 46.69 90 ASP A C 1
ATOM 726 O O . ASP A 1 90 ? -14.689 8.429 -9.338 1.00 46.69 90 ASP A O 1
ATOM 730 N N . SER A 1 91 ? -13.132 7.196 -10.373 1.00 39.44 91 SER A N 1
ATOM 731 C CA . SER A 1 91 ? -14.014 6.826 -11.496 1.00 39.44 91 SER A CA 1
ATOM 732 C C . SER A 1 91 ? -14.234 5.340 -11.817 1.00 39.44 91 SER A C 1
ATOM 734 O O . SER A 1 91 ? -15.066 5.063 -12.681 1.00 39.44 91 SER A O 1
ATOM 736 N N . GLU A 1 92 ? -13.616 4.372 -11.133 1.00 38.81 92 GLU A N 1
ATOM 737 C CA . GLU A 1 92 ? -13.754 2.953 -11.522 1.00 38.81 92 GLU A CA 1
ATOM 738 C C . GLU A 1 92 ? -14.139 2.035 -10.351 1.00 38.81 92 GLU A C 1
ATOM 740 O O . GLU A 1 92 ? -13.313 1.343 -9.766 1.00 38.81 92 GLU A O 1
ATOM 745 N N . ASP A 1 93 ? -15.439 2.004 -10.044 1.00 43.47 93 ASP A N 1
ATOM 746 C CA . ASP A 1 93 ? -16.068 0.901 -9.316 1.00 43.47 93 ASP A CA 1
ATOM 747 C C . ASP A 1 93 ? -16.316 -0.283 -10.270 1.00 43.47 93 ASP A C 1
ATOM 749 O O . ASP A 1 93 ? -16.931 -0.136 -11.331 1.00 43.47 93 ASP A O 1
ATOM 753 N N . SER A 1 94 ? -15.957 -1.483 -9.804 1.00 47.09 94 SER A N 1
ATOM 754 C CA . SER A 1 94 ? -16.406 -2.816 -10.245 1.00 47.09 94 SER A CA 1
ATOM 755 C C . SER A 1 94 ? -15.826 -3.422 -11.535 1.00 47.09 94 SER A C 1
ATOM 757 O O . SER A 1 94 ? -16.432 -3.341 -12.601 1.00 47.09 94 SER A O 1
ATOM 759 N N . GLN A 1 95 ? -14.771 -4.238 -11.391 1.00 38.88 95 GLN A N 1
ATOM 760 C CA . GLN A 1 95 ? -14.659 -5.506 -12.131 1.00 38.88 95 GLN A CA 1
ATOM 761 C C . GLN A 1 95 ? -14.213 -6.652 -11.203 1.00 38.88 95 GLN A C 1
ATOM 763 O O . GLN A 1 95 ? -13.117 -6.669 -10.654 1.00 38.88 95 GLN A O 1
ATOM 768 N N . ASP A 1 96 ? -15.144 -7.588 -11.010 1.00 38.31 96 ASP A N 1
ATOM 769 C CA . ASP A 1 96 ? -15.021 -8.871 -10.316 1.00 38.31 96 ASP A CA 1
ATOM 770 C C . ASP A 1 96 ? -14.190 -9.848 -11.161 1.00 38.31 96 ASP A C 1
ATOM 772 O O . ASP A 1 96 ? -14.712 -10.453 -12.096 1.00 38.31 96 ASP A O 1
ATOM 776 N N . ASP A 1 97 ? -12.910 -10.015 -10.817 1.00 37.66 97 ASP A N 1
ATOM 777 C CA . ASP A 1 97 ? -12.090 -11.138 -11.282 1.00 37.66 97 ASP A CA 1
ATOM 778 C C . ASP A 1 97 ? -11.991 -12.201 -10.180 1.00 37.66 97 ASP A C 1
ATOM 780 O O . ASP A 1 97 ? -10.983 -12.384 -9.484 1.00 37.66 97 ASP A O 1
ATOM 784 N N . SER A 1 98 ? -13.087 -12.939 -10.025 1.00 38.50 98 SER A N 1
ATOM 785 C CA . SER A 1 98 ? -13.130 -14.211 -9.311 1.00 38.50 98 SER A CA 1
ATOM 786 C C . SER A 1 98 ? -12.355 -15.294 -10.076 1.00 38.50 98 SER A C 1
ATOM 788 O O . SER A 1 98 ? -12.915 -16.179 -10.725 1.00 38.50 98 SER A O 1
ATOM 790 N N . GLU A 1 99 ? -11.025 -15.281 -9.965 1.00 41.66 99 GLU A N 1
ATOM 791 C CA . GLU A 1 99 ? -10.222 -16.448 -10.331 1.00 41.66 99 GLU A CA 1
ATOM 792 C C . GLU A 1 99 ? -10.426 -17.575 -9.305 1.00 41.66 99 GLU A C 1
ATOM 794 O O . GLU A 1 99 ? -10.108 -17.462 -8.118 1.00 41.66 99 GLU A O 1
ATOM 799 N N . LYS A 1 100 ? -10.992 -18.682 -9.804 1.00 37.78 100 LYS A N 1
ATOM 800 C CA . LYS A 1 100 ? -11.199 -19.962 -9.119 1.00 37.78 100 LYS A CA 1
ATOM 801 C C . LYS A 1 100 ? -9.962 -20.403 -8.333 1.00 37.78 100 LYS A C 1
ATOM 803 O O . LYS A 1 100 ? -8.926 -20.723 -8.907 1.00 37.78 100 LYS A O 1
ATOM 808 N N . PHE A 1 101 ? -10.136 -20.532 -7.024 1.00 35.81 101 PHE A N 1
ATOM 809 C CA . PHE A 1 101 ? -9.230 -21.263 -6.149 1.00 35.81 101 PHE A CA 1
ATOM 810 C C . PHE A 1 101 ? -9.443 -22.770 -6.376 1.00 35.81 101 PHE A C 1
ATOM 812 O O . PHE A 1 101 ? -10.506 -23.301 -6.052 1.00 35.81 101 PHE A O 1
ATOM 819 N N . GLU A 1 102 ? -8.469 -23.450 -6.983 1.00 33.78 102 GLU A N 1
ATOM 820 C CA . GLU A 1 102 ? -8.438 -24.913 -7.010 1.00 33.78 102 GLU A CA 1
ATOM 821 C C . GLU A 1 102 ? -8.029 -25.430 -5.626 1.00 33.78 102 GLU A C 1
ATOM 823 O O . GLU A 1 102 ? -6.907 -25.237 -5.157 1.00 33.78 102 GLU A O 1
ATOM 828 N N . ASP A 1 103 ? -9.002 -26.057 -4.971 1.00 35.25 103 ASP A N 1
ATOM 829 C CA . ASP A 1 103 ? -8.876 -26.824 -3.740 1.00 35.25 103 ASP A CA 1
ATOM 830 C C . ASP A 1 103 ? -7.957 -28.031 -3.977 1.00 35.25 103 ASP A C 1
ATOM 832 O O . ASP A 1 103 ? -8.277 -28.927 -4.762 1.00 35.25 103 ASP A O 1
ATOM 836 N N . THR A 1 104 ? -6.793 -28.045 -3.326 1.00 38.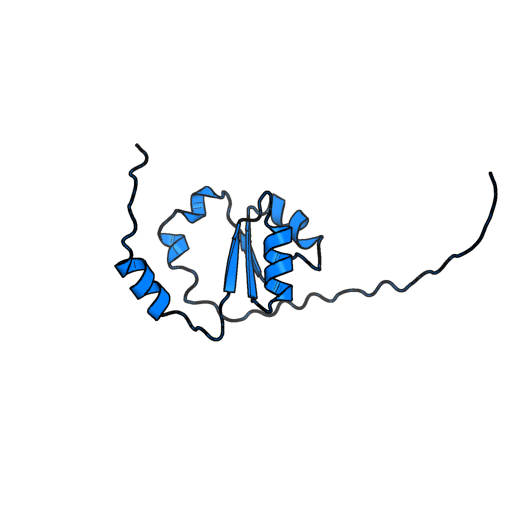31 104 THR A N 1
ATOM 837 C CA . THR A 1 104 ? -5.985 -29.261 -3.198 1.00 38.31 104 THR A CA 1
ATOM 838 C C . THR A 1 104 ? -6.118 -29.757 -1.771 1.00 38.31 104 THR A C 1
ATOM 840 O O . THR A 1 104 ? -5.509 -29.248 -0.831 1.00 38.31 104 THR A O 1
ATOM 843 N N . SER A 1 105 ? -6.996 -30.747 -1.667 1.00 41.53 105 SER A N 1
ATOM 844 C CA . SER A 1 105 ? -7.289 -31.584 -0.519 1.00 41.53 105 SER A CA 1
ATOM 845 C C . SER A 1 105 ? -6.040 -32.077 0.212 1.00 41.53 105 SER A C 1
ATOM 847 O O . SER A 1 105 ? -5.095 -32.565 -0.407 1.00 41.53 105 SER A O 1
ATOM 849 N N . GLU A 1 106 ? -6.127 -31.984 1.536 1.00 47.66 106 GLU A N 1
ATOM 850 C CA . GLU A 1 106 ? -5.609 -32.902 2.555 1.00 47.66 106 GLU A CA 1
ATOM 851 C C . GLU A 1 106 ? -4.942 -34.190 2.026 1.00 47.66 106 GLU A C 1
ATOM 853 O O . GLU A 1 106 ? -5.600 -35.058 1.456 1.00 47.66 106 GLU A O 1
ATOM 858 N N . GLU A 1 107 ? -3.657 -34.369 2.342 1.00 42.41 107 GLU A N 1
ATOM 859 C CA . GLU A 1 107 ? -3.101 -35.693 2.630 1.00 42.41 107 GLU A CA 1
ATOM 860 C C . GLU A 1 107 ? -2.454 -35.654 4.018 1.00 42.41 107 GLU A C 1
ATOM 862 O O . GLU A 1 107 ? -1.330 -35.185 4.212 1.00 42.41 107 GLU A O 1
ATOM 867 N N . ASP A 1 108 ? -3.214 -36.149 4.993 1.00 41.28 108 ASP A N 1
ATOM 868 C CA . ASP A 1 108 ? -2.688 -36.706 6.229 1.00 41.28 108 ASP A CA 1
ATOM 869 C C . ASP A 1 108 ? -1.758 -37.885 5.901 1.00 41.28 108 ASP A C 1
ATOM 871 O O . ASP A 1 108 ? -2.168 -38.869 5.282 1.00 41.28 108 ASP A O 1
ATOM 875 N N . ALA A 1 109 ? -0.518 -37.829 6.382 1.00 42.62 109 ALA A N 1
ATOM 876 C CA . ALA A 1 109 ? 0.320 -39.009 6.561 1.00 42.62 109 ALA A CA 1
ATOM 877 C C . ALA A 1 109 ? 1.117 -38.862 7.860 1.00 42.62 109 ALA A C 1
ATOM 879 O O . ALA A 1 109 ? 2.244 -38.367 7.897 1.00 42.62 109 ALA A O 1
ATOM 880 N N . ASP A 1 110 ? 0.466 -39.280 8.941 1.00 42.53 110 ASP A N 1
ATOM 881 C CA . ASP A 1 110 ? 1.090 -39.646 10.204 1.00 42.53 110 ASP A CA 1
ATOM 882 C C . ASP A 1 110 ? 1.891 -40.958 10.034 1.00 42.53 110 ASP A C 1
ATOM 884 O O . ASP A 1 110 ? 1.524 -41.820 9.232 1.00 42.53 110 ASP A O 1
ATOM 888 N N . THR A 1 111 ? 2.893 -41.160 10.896 1.00 45.47 111 THR A N 1
ATOM 889 C CA . THR A 1 111 ? 3.707 -42.387 11.106 1.00 45.47 111 THR A CA 1
ATOM 890 C C . THR A 1 111 ? 4.948 -42.588 10.211 1.00 45.47 111 THR A C 1
ATOM 892 O O . THR A 1 111 ? 4.855 -42.981 9.055 1.00 45.47 111 THR A O 1
ATOM 895 N N . GLU A 1 112 ? 6.157 -42.427 10.769 1.00 46.34 112 GLU A N 1
ATOM 896 C CA . GLU A 1 112 ? 6.930 -43.556 11.331 1.00 46.34 112 GLU A CA 1
ATOM 897 C C . GLU A 1 112 ? 8.309 -43.101 11.874 1.00 46.34 112 GLU A C 1
ATOM 899 O O . GLU A 1 112 ? 9.158 -42.529 11.196 1.00 46.34 112 GLU A O 1
ATOM 904 N N . GLU A 1 113 ? 8.495 -43.402 13.154 1.00 50.34 113 GLU A N 1
ATOM 905 C CA . GLU A 1 113 ? 9.718 -43.592 13.933 1.00 50.34 113 GLU A CA 1
ATOM 906 C C . GLU A 1 113 ? 10.976 -44.057 13.144 1.00 50.34 113 GLU A C 1
ATOM 908 O O . GLU A 1 113 ? 10.938 -45.091 12.479 1.00 50.34 113 GLU A O 1
ATOM 913 N N . ARG A 1 114 ? 12.133 -43.379 13.321 1.00 42.78 114 ARG A N 1
ATOM 914 C CA . ARG A 1 114 ? 13.453 -43.964 13.707 1.00 42.78 114 ARG A CA 1
ATOM 915 C C . ARG A 1 114 ? 14.666 -43.059 13.401 1.00 42.78 114 ARG A C 1
ATOM 917 O O . ARG A 1 114 ? 15.052 -42.915 12.247 1.00 42.78 114 ARG A O 1
ATOM 924 N N . ARG A 1 115 ? 15.367 -42.729 14.498 1.00 43.53 115 ARG A N 1
ATOM 925 C CA . ARG A 1 115 ? 16.767 -42.264 14.659 1.00 43.53 115 ARG A CA 1
ATOM 926 C C . ARG A 1 115 ? 17.092 -40.798 14.399 1.00 43.53 115 ARG A C 1
ATOM 928 O O . ARG A 1 115 ? 16.904 -40.323 13.266 1.00 43.53 115 ARG A O 1
#

Secondary structure (DSSP, 8-state):
-----PPPHHHHHHHHHHS-TTS-EEEEE-STTHHHHHHHHHHTT-EEEEEE-HHHHHHHHT-GGG--SEEEE-SSGGGGGSHHHHHGGGS------------------------

Organism: NCBI:txid1698278

Foldseek 3Di:
DPPPPDDDPVNVVVVVVPDDPVADEDEAEPDDCQLVVQLVCVVVPHAYEYEEAPVCLVVQVVPVSRHHPYYDHDNDPCCCVPPVNVPPPPDDDDDDPPDDDDDDDDDDDDDDDDD

pLDDT: mean 78.63, std 23.28, range [33.78, 98.31]

Radius of gyration: 19.63 Å; chains: 1; bounding box: 36×67×28 Å

InterPro domains:
  IPR010672 IMP biosynthesis enzyme PurP, N-terminal [PF06849] (27-93)
  IPR016185 Pre-ATP-grasp domain superfamily [SSF52440] (6-91)
  IPR023656 IMP biosynthesis enzyme PurP [PTHR38147] (6-92)

Sequence (115 aa):
MFGTKMIEKETIRETLSEYDKENITLGILCSHSALQLIHGAKLEGFNTIGICPEEREKAYKAFPKARADEYMIVDQFDEILEDDRQEEKDSEDSQDDSEKFEDTSEEDADTEERR

=== Feature glossary ===
Reading guide. The protein is described through the following features:

Foldseek 3Di. A 3Di character summarizes, for each residue, the relative orientation of the Cα frame of its nearest spatial neighbor. Because it encodes fold topology rather than chemistry, 3Di alignments detect remote structural similarity that sequence alignment misses.

Contact-map, Ramachandran, and PAE plots. Plot images: a contact map (which residues are close in 3D, as an N×N binary image), a Ramachandran scatter (backbone torsion angles, revealing secondary-structure composition at a glance), and — for AlphaFold structures — a PAE heatmap (pairwise prediction confidence).

Radius of gyration, Cα contacts, bounding box. Radius of gyration (Rg) is the root-mean-square distance of Cα atoms from their centroid — a single number for overall size and compactness. A globular domain of N residues has Rg ≈ 2.2·N^0.38 Å; an extended or disordered chain has a much larger Rg. The Cα contact count is the number of residue pairs whose Cα atoms are within 8 Å and are more than four positions apart in sequence — a standard proxy for tertiary packing density. The bounding box is the smallest axis-aligned box enclosing all Cα atoms.

Secondary structure (8-state, DSSP). Eight-state secondary structure (DSSP): H is the canonical α-helix, G the tighter 3₁₀-helix, I the wider π-helix; E/B are β-structure, T and S are turns and bends, and '-' is everything else. DSSP derives these from the pattern of main-chain N–H···O=C hydrogen bonds, not from the sequence.

B-factor. B-factor (Debye–Waller factor) reflects atomic displacement in the crystal lattice. It is an experimental observable (units Å²), not a prediction; low values mean the atom is pinned down, high values mean it moves or is heterogeneous across the crystal.

pLDDT. pLDDT is the predicted lDDT-Cα score: AlphaFold's confidence that the local environment of each residue (all inter-atomic distances within 15 Å) is correctly placed. It is a per-residue number between 0 and 100, with higher meaning more reliable.

Nearest PDB structures. Nearest PDB neighbors are the top structural matches found by Foldseek when searching this structure against the entire Protein Data Bank. Each hit reports a TM-score (0 to 1; >0.5 almost always implies the same fold) and an E-value. These are *structural* homologs — they may share no detectable sequence similarity.

Solvent-accessible surface area. Accessible surface area quantifies burial. A residue with SASA near zero is packed into the hydrophobic core; one with SASA >100 Å² sits on the surface. Computed here via the Shrake–Rupley numerical algorithm with a 1.4 Å probe.

Rendered structure images. Structure images are PyMOL renders from six orthogonal camera directions. Cartoon representation draws helices as coils and strands as arrows; sticks shows the backbone as bonds; surface shows the solvent-excluded envelope. Rainbow coloring maps sequence position to hue (blue→red, N→C); chain coloring assigns a distinct color per polypeptide.

Backbone torsions (φ/ψ). φ (phi) and ψ (psi) are the two rotatable backbone dihedrals per residue: φ is the C(i-1)–N–Cα–C torsion, ψ is the N–Cα–C–N(i+1) torsion, both in degrees on (−180°, 180°]. α-helical residues cluster near (−60°, −45°); β-strand residues near (−120°, +130°). A Ramachandran plot is simply a scatter of (φ, ψ) for every residue.

Predicted aligned error. Predicted Aligned Error (PAE) is an AlphaFold confidence matrix: entry (i, j) is the expected error in the position of residue j, in ångströms, when the prediction is superimposed on the true structure at residue i. Low PAE within a block of residues means that block is internally rigid and well-predicted; high PAE between two blocks means their relative placement is uncertain even if each block individually is confident.

mmCIF coordinates. Structure coordinates are given as an mmCIF _atom_site loop: one row per atom with element, residue name, chain id, sequence number, and x/y/z position in Å. Only the four main-chain atoms per residue are included here; side chains are omitted to keep the record compact.

InterPro / GO / CATH / organism. Database cross-references. InterPro integrates a dozen domain/family signature databases into unified entries with residue-range hits. GO terms attach function/process/location labels with evidence codes. CATH codes position the fold in a four-level structural taxonomy. Organism is the NCBI-taxonomy species name.

Secondary structure (3-state, P-SEA). SS3 is a coarse helix/strand/coil call (letters a/b/c) made by the P-SEA algorithm from inter-Cα distances and dihedrals. It is less detailed than DSSP but needs only Cα positions.

Sequence. Sequence gives the chain of amino acids in standard one-letter code (A=alanine, C=cysteine, …, Y=tyrosine), read N→C. It is the only feature that is directly encoded by the gene; all structural features are derived from the folded form of this sequence.